Protein AF-A0A1F6S492-F1 (afdb_monomer)

Structure (mmCIF, N/CA/C/O backbone):
data_AF-A0A1F6S492-F1
#
_entry.id   AF-A0A1F6S492-F1
#
loop_
_atom_site.group_PDB
_atom_site.id
_atom_site.type_symbol
_atom_site.label_atom_id
_atom_site.label_alt_id
_atom_site.label_comp_id
_atom_site.label_asym_id
_atom_site.label_entity_id
_atom_site.label_seq_id
_atom_site.pdbx_PDB_ins_code
_atom_site.Cartn_x
_atom_site.Cartn_y
_atom_site.Cartn_z
_atom_site.occupancy
_atom_site.B_iso_or_equiv
_atom_site.auth_seq_id
_atom_site.auth_comp_id
_atom_site.auth_asym_id
_atom_site.auth_atom_id
_atom_site.pdbx_PDB_model_num
ATOM 1 N N . MET A 1 1 ? -4.926 18.922 20.152 1.00 41.09 1 MET A N 1
ATOM 2 C CA . MET A 1 1 ? -3.905 18.145 19.407 1.00 41.09 1 MET A CA 1
ATOM 3 C C . MET A 1 1 ? -4.517 16.815 18.963 1.00 41.09 1 MET A C 1
ATOM 5 O O . MET A 1 1 ? -4.158 15.772 19.488 1.00 41.09 1 MET A O 1
ATOM 9 N N . THR A 1 2 ? -5.485 16.844 18.043 1.00 43.97 2 THR A N 1
ATOM 10 C CA . THR A 1 2 ? -6.314 15.670 17.695 1.00 43.97 2 THR A CA 1
ATOM 11 C C . THR A 1 2 ? -6.786 15.758 16.240 1.00 43.97 2 THR A C 1
ATOM 13 O O . THR A 1 2 ? -7.934 16.084 15.972 1.00 43.97 2 THR A O 1
ATOM 16 N N . HIS A 1 3 ? -5.889 15.475 15.293 1.00 42.03 3 HIS A N 1
ATOM 17 C CA . HIS A 1 3 ? -6.223 15.323 13.871 1.00 42.03 3 HIS A CA 1
ATOM 18 C C . HIS A 1 3 ? -5.645 13.997 13.352 1.00 42.03 3 HIS A C 1
ATOM 20 O O . HIS A 1 3 ? -4.646 13.969 12.642 1.00 42.03 3 HIS A O 1
ATOM 26 N N . ASN A 1 4 ? -6.256 12.879 13.762 1.00 55.66 4 ASN A N 1
ATOM 27 C CA . ASN A 1 4 ? -5.854 11.515 13.372 1.00 55.66 4 ASN A CA 1
ATOM 28 C C . ASN A 1 4 ? -6.893 10.821 12.455 1.00 55.66 4 ASN A C 1
ATOM 30 O O . ASN A 1 4 ? -6.765 9.647 12.121 1.00 55.66 4 ASN A O 1
ATOM 34 N N . GLU A 1 5 ? -7.939 11.536 12.034 1.00 54.75 5 GLU A N 1
ATOM 35 C CA . GLU A 1 5 ? -9.187 10.943 11.523 1.00 54.75 5 GLU A CA 1
ATOM 36 C C . GLU A 1 5 ? -9.156 10.442 10.065 1.00 54.75 5 GLU A C 1
ATOM 38 O O . GLU A 1 5 ? -10.156 9.916 9.586 1.00 54.75 5 GLU A O 1
ATOM 43 N N . LYS A 1 6 ? -8.044 10.581 9.325 1.00 62.53 6 LYS A N 1
ATOM 44 C CA . LYS A 1 6 ? -7.975 10.215 7.886 1.00 62.53 6 LYS A CA 1
ATOM 45 C C . LYS A 1 6 ? -6.773 9.341 7.500 1.00 62.53 6 LYS A C 1
ATOM 47 O O . LYS A 1 6 ? -6.329 9.337 6.353 1.00 62.53 6 LYS A O 1
ATOM 52 N N . LYS A 1 7 ? -6.231 8.592 8.466 1.00 80.19 7 LYS A N 1
ATOM 53 C CA . LYS A 1 7 ? -5.010 7.784 8.295 1.00 80.19 7 LYS A CA 1
ATOM 54 C C . LYS A 1 7 ? -5.241 6.375 7.735 1.00 80.19 7 LYS A C 1
ATOM 56 O O . LYS A 1 7 ? -4.365 5.832 7.059 1.00 80.19 7 LYS A O 1
ATOM 61 N N . VAL A 1 8 ? -6.399 5.784 8.024 1.00 82.69 8 VAL A N 1
ATOM 62 C CA . VAL A 1 8 ? -6.813 4.463 7.530 1.00 82.69 8 VAL A CA 1
ATOM 63 C C . VAL A 1 8 ? -7.898 4.664 6.476 1.00 82.69 8 VAL A C 1
ATOM 65 O O . VA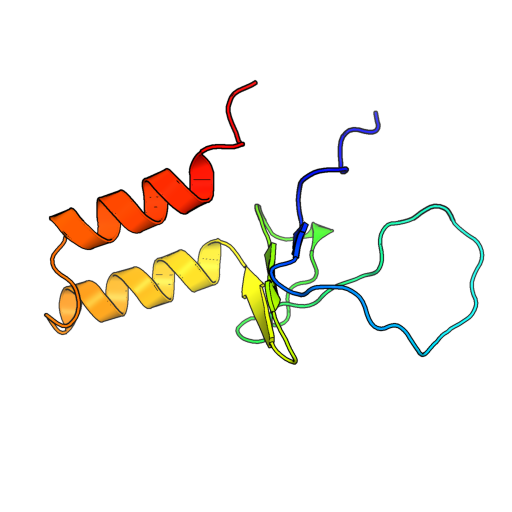L A 1 8 ? -8.873 5.366 6.726 1.00 82.69 8 VAL A O 1
ATOM 68 N N . VAL A 1 9 ? -7.731 4.059 5.301 1.00 86.31 9 VAL A N 1
ATOM 69 C CA . VAL A 1 9 ? -8.736 4.039 4.230 1.00 86.31 9 VAL A CA 1
ATOM 70 C C . VAL A 1 9 ? -9.275 2.619 4.112 1.00 86.31 9 VAL A C 1
ATOM 72 O O . VAL A 1 9 ? -8.525 1.715 3.745 1.00 86.31 9 VAL A O 1
ATOM 75 N N . SER A 1 10 ? -10.557 2.418 4.420 1.00 84.94 10 SER A N 1
ATOM 76 C CA . SER A 1 10 ? -11.236 1.141 4.171 1.00 84.94 10 SER A CA 1
ATOM 77 C C . SER A 1 10 ? -11.736 1.081 2.730 1.00 84.94 10 SER A C 1
ATOM 79 O O . SER A 1 10 ? -12.367 2.022 2.252 1.00 84.94 10 SER A O 1
ATOM 81 N N . LEU A 1 11 ? -11.480 -0.040 2.056 1.00 81.44 11 LEU A N 1
ATOM 82 C CA . LEU A 1 11 ? -12.049 -0.367 0.743 1.00 81.44 11 LEU A CA 1
ATOM 83 C C . LEU A 1 11 ? -13.309 -1.246 0.846 1.00 81.44 11 LEU A C 1
ATOM 85 O O . LEU A 1 11 ? -13.896 -1.600 -0.173 1.00 81.44 11 LEU A O 1
ATOM 89 N N . SER A 1 12 ? -13.714 -1.628 2.062 1.00 70.44 12 SER A N 1
ATOM 90 C CA . SER A 1 12 ? -14.781 -2.608 2.294 1.00 70.44 12 SER A CA 1
ATOM 91 C C . SER A 1 12 ? -16.069 -1.934 2.768 1.00 70.44 12 SER A C 1
ATOM 93 O O . SER A 1 12 ? -16.062 -1.217 3.770 1.00 70.44 12 SER A O 1
ATOM 95 N N . GLY A 1 13 ? -17.183 -2.217 2.085 1.00 56.41 13 GLY A N 1
ATOM 96 C CA . GLY A 1 13 ? -18.527 -1.943 2.600 1.00 56.41 13 GLY A CA 1
ATOM 97 C C . GLY A 1 13 ? -18.811 -2.764 3.864 1.00 56.41 13 GLY A C 1
ATOM 98 O O . GLY A 1 13 ? -18.314 -3.879 4.011 1.00 56.41 13 GLY A O 1
ATOM 99 N N . ALA A 1 14 ? -19.574 -2.193 4.796 1.00 53.72 14 ALA A N 1
ATOM 100 C CA . ALA A 1 14 ? -19.650 -2.670 6.176 1.00 53.72 14 ALA A CA 1
ATOM 101 C C . ALA A 1 14 ? -20.181 -4.109 6.351 1.00 53.72 14 ALA A C 1
ATOM 103 O O . ALA A 1 14 ? -21.270 -4.443 5.885 1.00 53.72 14 ALA A O 1
ATOM 104 N N . ARG A 1 15 ? -19.464 -4.904 7.158 1.00 47.47 15 ARG A N 1
ATOM 105 C CA . ARG A 1 15 ? -20.013 -5.940 8.053 1.00 47.47 15 ARG A CA 1
ATOM 106 C C . ARG A 1 15 ? -19.077 -6.116 9.257 1.00 47.47 15 ARG A C 1
ATOM 108 O O . ARG A 1 15 ? -17.871 -6.246 9.087 1.00 47.47 15 ARG A O 1
ATOM 115 N N . GLU A 1 16 ? -19.644 -6.055 10.459 1.00 60.38 16 GLU A N 1
ATOM 116 C CA . GLU A 1 16 ? -18.930 -5.977 11.746 1.00 60.38 16 GLU A CA 1
ATOM 117 C C . G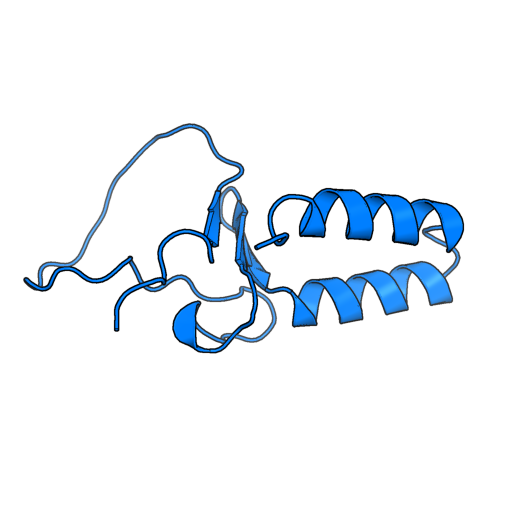LU A 1 16 ? -18.786 -7.339 12.463 1.00 60.38 16 GLU A C 1
ATOM 119 O O . GLU A 1 16 ? -19.387 -8.324 12.029 1.00 60.38 16 GLU A O 1
ATOM 124 N N . LYS A 1 17 ? -18.124 -7.302 13.645 1.00 49.25 17 LYS A N 1
ATOM 125 C CA . LYS A 1 17 ? -17.907 -8.342 14.693 1.00 49.25 17 LYS A CA 1
ATOM 126 C C . LYS A 1 17 ? -16.590 -9.125 14.540 1.00 49.25 17 LYS A C 1
ATOM 128 O O . LYS A 1 17 ? -16.245 -9.502 13.432 1.00 49.25 17 LYS A O 1
ATOM 133 N N . SER A 1 18 ? -15.808 -9.457 15.577 1.00 48.62 18 SER A N 1
ATOM 134 C CA . SER A 1 18 ? -15.801 -9.151 17.031 1.00 48.62 18 SER A CA 1
ATOM 135 C C . SER A 1 18 ? -14.439 -9.601 17.622 1.00 48.62 18 SER A C 1
ATOM 137 O O . SER A 1 18 ? -13.798 -10.446 17.006 1.00 48.62 18 SER A O 1
ATOM 139 N N . ALA A 1 19 ? -13.961 -9.208 18.812 1.00 46.22 19 ALA A N 1
ATOM 140 C CA . ALA A 1 19 ? -14.223 -8.063 19.706 1.00 46.22 19 ALA A CA 1
ATOM 141 C C . ALA A 1 19 ? -13.214 -8.106 20.890 1.00 46.22 19 ALA A C 1
ATOM 143 O O . ALA A 1 19 ? -12.833 -9.201 21.294 1.00 46.22 19 ALA A O 1
ATOM 144 N N . ASP A 1 20 ? -12.860 -6.962 21.492 1.00 40.81 20 ASP A N 1
ATOM 145 C CA . ASP A 1 20 ? -12.336 -6.877 22.873 1.00 40.81 20 ASP A CA 1
ATOM 146 C C . ASP A 1 20 ? -12.752 -5.542 23.527 1.00 40.81 20 ASP A C 1
ATOM 148 O O . ASP A 1 20 ? -13.064 -4.573 22.829 1.00 40.81 20 ASP A O 1
ATOM 152 N N . LYS A 1 21 ? -12.848 -5.510 24.860 1.00 50.25 21 LYS A N 1
ATOM 153 C CA . LYS A 1 21 ? -13.614 -4.517 25.622 1.00 50.25 21 LYS A CA 1
ATOM 154 C C . LYS A 1 21 ? -12.704 -3.658 26.507 1.00 50.25 21 LYS A C 1
ATOM 156 O O . LYS A 1 21 ? -12.429 -4.019 27.647 1.00 50.25 21 LYS A O 1
ATOM 161 N N . SER A 1 22 ? -12.307 -2.482 26.019 1.00 45.59 22 SER A N 1
ATOM 162 C CA . SER A 1 22 ? -11.643 -1.459 26.839 1.00 45.59 22 SER A CA 1
ATOM 163 C C . SER A 1 22 ? -12.068 -0.049 26.427 1.00 45.59 22 SER A C 1
ATOM 165 O O . SER A 1 22 ? -12.043 0.305 25.249 1.00 45.59 22 SER A O 1
ATOM 167 N N . GLU A 1 23 ? -12.501 0.752 27.400 1.00 57.06 23 GLU A N 1
ATOM 168 C CA . GLU A 1 23 ? -13.052 2.088 27.177 1.00 57.06 23 GLU A CA 1
ATOM 169 C C . GLU A 1 23 ? -11.946 3.138 27.016 1.00 57.06 23 GLU A C 1
ATOM 171 O O . GLU A 1 23 ? -11.407 3.669 27.988 1.00 57.06 23 GLU A O 1
ATOM 176 N N . LYS A 1 24 ? -11.651 3.498 25.764 1.00 46.91 24 LYS A N 1
ATOM 177 C CA . LYS A 1 24 ? -11.090 4.807 25.405 1.00 46.91 24 LYS A CA 1
ATOM 178 C C . LYS A 1 24 ? -11.414 5.143 23.955 1.00 46.91 24 LYS A C 1
ATOM 180 O O . LYS A 1 24 ? -11.530 4.258 23.114 1.00 46.91 24 LYS A O 1
ATOM 185 N N . SER A 1 25 ? -11.565 6.432 23.666 1.00 52.19 25 SER A N 1
ATOM 186 C CA . SER A 1 25 ? -11.943 6.968 22.353 1.00 52.19 25 SER A CA 1
ATOM 187 C C . SER A 1 25 ? -10.786 6.930 21.341 1.00 52.19 25 SER A C 1
ATOM 189 O O . SER A 1 25 ? -10.353 7.968 20.839 1.00 52.19 25 SER A O 1
ATOM 191 N N . GLU A 1 26 ? -10.249 5.741 21.071 1.00 64.06 26 GLU A N 1
ATOM 192 C CA . GLU A 1 26 ? -9.131 5.523 20.153 1.00 64.06 26 GLU A CA 1
ATOM 193 C C . GLU A 1 26 ? -9.575 4.693 18.943 1.00 64.06 26 GLU A C 1
ATOM 195 O O . GLU A 1 26 ? -10.301 3.707 19.059 1.00 64.06 26 GLU A O 1
ATOM 200 N N . THR A 1 27 ? -9.139 5.104 17.749 1.00 69.12 27 THR A N 1
ATOM 201 C CA . THR A 1 27 ? -9.374 4.353 16.506 1.00 69.12 27 THR A CA 1
ATOM 202 C C . THR A 1 27 ? -8.790 2.942 16.634 1.00 69.12 27 THR A C 1
ATOM 204 O O . THR A 1 27 ? -7.620 2.855 17.023 1.00 69.12 27 THR A O 1
ATOM 207 N N . PRO A 1 28 ? -9.512 1.867 16.252 1.00 82.94 28 PRO A N 1
ATOM 208 C CA . PRO A 1 28 ? -9.014 0.499 16.373 1.00 82.94 28 PRO A CA 1
ATOM 209 C C . PRO A 1 28 ? -7.605 0.325 15.796 1.00 82.94 28 PRO A C 1
ATOM 211 O O . PRO A 1 28 ? -7.291 0.851 14.722 1.00 82.94 28 PRO A O 1
ATOM 214 N N . LEU A 1 29 ? -6.753 -0.417 16.508 1.00 90.12 29 LEU A N 1
ATOM 215 C CA . LEU A 1 29 ? -5.403 -0.716 16.039 1.00 90.12 29 LEU A CA 1
ATOM 216 C C . LEU A 1 29 ? -5.463 -1.706 14.870 1.00 90.12 29 LEU A C 1
ATOM 218 O O . LEU A 1 29 ? -5.852 -2.861 15.025 1.00 90.12 29 LEU A O 1
ATOM 222 N N . VAL A 1 30 ? -5.043 -1.243 13.695 1.00 92.44 30 VAL A N 1
ATOM 223 C CA . VAL A 1 30 ? -4.946 -2.028 12.460 1.00 92.44 30 VAL A CA 1
ATOM 224 C C . VAL A 1 30 ? -3.474 -2.213 12.116 1.00 92.44 30 VAL A C 1
ATOM 226 O O . VAL A 1 30 ? -2.713 -1.245 12.076 1.00 92.44 30 VAL A O 1
ATOM 229 N N . TYR A 1 31 ? -3.070 -3.451 11.843 1.00 95.38 31 TYR A N 1
ATOM 230 C CA . TYR A 1 31 ? -1.681 -3.835 11.588 1.00 95.38 31 TYR A CA 1
ATOM 231 C C . TYR A 1 31 ? -1.459 -4.112 10.102 1.00 95.38 31 TYR A C 1
ATOM 233 O O . TYR A 1 31 ? -2.276 -4.777 9.463 1.00 95.38 31 TYR A O 1
ATOM 241 N N . CYS A 1 32 ? -0.344 -3.623 9.555 1.00 96.69 32 CYS A N 1
ATOM 242 C CA . CYS A 1 32 ? 0.080 -3.951 8.195 1.00 96.69 32 CYS A CA 1
ATOM 243 C C . CYS A 1 32 ? 0.453 -5.438 8.107 1.00 96.69 32 CYS A C 1
ATOM 245 O O . CYS A 1 32 ? 1.365 -5.880 8.806 1.00 96.69 32 CYS A O 1
ATOM 247 N N . SER A 1 33 ? -0.188 -6.179 7.204 1.00 97.56 33 SER A N 1
ATOM 248 C CA . SER A 1 33 ? 0.035 -7.613 6.975 1.00 97.56 33 SER A CA 1
ATOM 249 C C . SER A 1 33 ? 1.449 -7.949 6.476 1.00 97.56 33 SER A C 1
ATOM 251 O O . SER A 1 33 ? 1.845 -9.105 6.527 1.00 97.56 33 SER A O 1
ATOM 253 N N . PHE A 1 34 ? 2.209 -6.951 6.007 1.00 97.00 34 PHE A N 1
ATOM 254 C CA . PHE A 1 34 ? 3.542 -7.127 5.416 1.00 97.00 34 PHE A CA 1
ATOM 255 C C . PHE A 1 34 ? 4.689 -6.799 6.382 1.00 97.00 34 PHE A C 1
ATOM 257 O O . PHE A 1 34 ? 5.686 -7.508 6.406 1.00 97.00 34 PHE A O 1
ATOM 264 N N . CYS A 1 35 ? 4.573 -5.727 7.180 1.00 97.56 35 CYS A N 1
ATOM 265 C CA . CYS A 1 35 ? 5.643 -5.289 8.095 1.00 97.56 35 CYS A CA 1
ATOM 266 C C . CYS A 1 35 ? 5.253 -5.274 9.581 1.00 97.56 35 CYS A C 1
ATOM 268 O O . CYS A 1 35 ? 6.019 -4.774 10.402 1.00 97.56 35 CYS A O 1
ATOM 270 N N . GLY A 1 36 ? 4.048 -5.729 9.942 1.00 96.44 36 GLY A N 1
ATOM 271 C CA . GLY A 1 36 ? 3.583 -5.823 11.332 1.00 96.44 36 GLY A CA 1
ATOM 272 C C . GLY A 1 36 ? 3.398 -4.489 12.073 1.00 96.44 36 GLY A C 1
ATOM 273 O O . GLY A 1 36 ? 3.015 -4.488 13.240 1.00 96.44 36 GLY A O 1
ATOM 274 N N . ARG A 1 37 ? 3.648 -3.332 11.442 1.00 96.19 37 ARG A N 1
ATOM 275 C CA . ARG A 1 37 ? 3.481 -2.022 12.094 1.00 96.19 37 ARG A CA 1
ATOM 276 C C . ARG A 1 37 ? 1.996 -1.637 12.225 1.00 96.19 37 ARG A C 1
ATOM 278 O O . ARG A 1 37 ? 1.255 -1.778 11.248 1.00 96.19 37 ARG A O 1
ATOM 285 N N . PRO A 1 38 ? 1.565 -1.106 13.387 1.00 94.06 38 PRO A N 1
ATOM 286 C CA . PRO A 1 38 ? 0.203 -0.621 13.595 1.00 94.06 38 PRO A CA 1
ATOM 287 C C . PRO A 1 38 ? -0.020 0.752 12.939 1.00 94.06 38 PRO A C 1
ATOM 289 O O . PRO A 1 38 ? 0.929 1.513 12.721 1.00 94.06 38 PRO A O 1
ATOM 292 N N . ASN A 1 39 ? -1.279 1.114 12.687 1.00 91.25 39 ASN A N 1
ATOM 293 C CA . ASN A 1 39 ? -1.682 2.362 12.032 1.00 91.25 39 ASN A CA 1
ATOM 294 C C . ASN A 1 39 ? -1.108 3.665 12.643 1.00 91.25 39 ASN A C 1
ATOM 296 O O . ASN A 1 39 ? -0.813 4.568 11.854 1.00 91.25 39 ASN A O 1
ATOM 300 N N . PRO A 1 40 ? -0.830 3.815 13.959 1.00 91.31 40 PRO A N 1
ATOM 301 C CA . PRO A 1 40 ? -0.167 5.018 14.463 1.00 91.31 40 PRO A CA 1
ATOM 302 C C . PRO A 1 40 ? 1.280 5.160 13.961 1.00 91.31 40 PRO A C 1
ATOM 304 O O . PRO A 1 40 ? 1.720 6.284 13.744 1.00 91.31 40 PRO A O 1
ATOM 307 N N . LYS A 1 41 ? 1.992 4.051 13.695 1.00 93.06 41 LYS A N 1
ATOM 308 C CA . LYS A 1 41 ? 3.430 4.016 13.344 1.00 93.06 41 LYS A CA 1
ATOM 309 C C . LYS A 1 41 ? 3.751 4.081 11.838 1.00 93.06 41 LYS A C 1
ATOM 311 O O . LYS A 1 41 ? 4.906 3.911 11.463 1.00 93.06 41 LYS A O 1
ATOM 316 N N . VAL A 1 42 ? 2.761 4.288 10.971 1.00 92.94 42 VAL A N 1
ATOM 317 C CA . VAL A 1 42 ? 2.945 4.427 9.505 1.00 92.94 42 VAL A CA 1
ATOM 318 C C . VAL A 1 42 ? 2.504 5.823 9.038 1.00 92.94 42 VAL A C 1
ATOM 320 O O . VAL A 1 42 ? 2.084 6.614 9.878 1.00 92.94 42 VAL A O 1
ATOM 323 N N . LEU A 1 43 ? 2.567 6.168 7.744 1.00 90.88 43 LEU A N 1
ATOM 324 C CA . LEU A 1 43 ? 1.981 7.431 7.246 1.00 90.88 43 LEU A CA 1
ATOM 325 C C . LEU A 1 43 ? 0.504 7.259 6.867 1.00 90.88 43 LEU A C 1
ATOM 327 O O . LEU A 1 43 ? -0.332 8.055 7.280 1.00 90.88 43 LEU A O 1
ATOM 331 N N . LYS A 1 44 ? 0.179 6.190 6.133 1.00 90.81 44 LYS A N 1
ATOM 332 C CA . LYS A 1 44 ? -1.184 5.835 5.713 1.00 90.81 44 LYS A CA 1
ATOM 333 C C . LYS A 1 44 ? -1.354 4.314 5.692 1.00 90.81 44 LYS A C 1
ATOM 335 O O . LYS A 1 44 ? -0.380 3.595 5.462 1.00 90.81 44 LYS A O 1
ATOM 340 N N . MET A 1 45 ? -2.570 3.831 5.934 1.00 92.62 45 MET A N 1
ATOM 341 C CA . MET A 1 45 ? -2.947 2.413 5.879 1.00 92.62 45 MET A CA 1
ATOM 342 C C . MET A 1 45 ? -4.135 2.229 4.931 1.00 92.62 45 MET A C 1
ATOM 344 O O . MET A 1 45 ? -5.086 3.008 4.984 1.00 92.62 45 MET A O 1
ATOM 348 N N . VAL A 1 46 ? -4.103 1.190 4.102 1.00 92.19 46 VAL A N 1
ATOM 349 C CA . VAL A 1 46 ? -5.266 0.688 3.361 1.00 92.19 46 VAL A CA 1
ATOM 350 C C . VAL A 1 46 ? -5.747 -0.584 4.043 1.00 92.19 46 VAL A C 1
ATOM 352 O O . VAL A 1 46 ? -4.943 -1.477 4.306 1.00 92.19 46 VAL A O 1
ATOM 355 N N . GLN A 1 47 ? -7.044 -0.657 4.325 1.00 92.75 47 GLN A N 1
ATOM 356 C CA . GLN A 1 47 ? -7.713 -1.809 4.919 1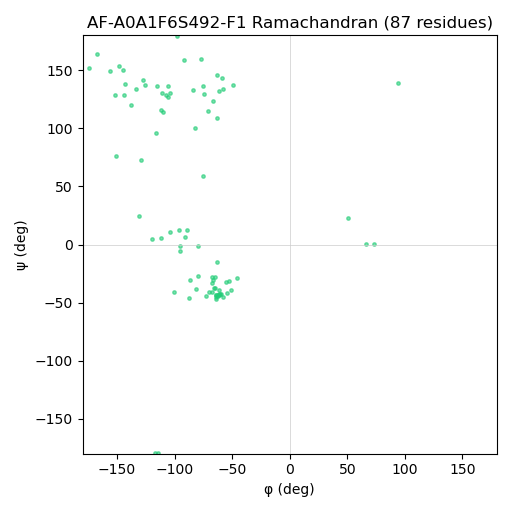.00 92.75 47 GLN A CA 1
ATOM 357 C C . GLN A 1 47 ? -8.651 -2.442 3.885 1.00 92.75 47 GLN A C 1
ATOM 359 O O . GLN A 1 47 ? -9.608 -1.816 3.423 1.00 92.75 47 GLN A O 1
ATOM 364 N N . GLY A 1 48 ? -8.354 -3.683 3.509 1.00 90.00 48 GLY A N 1
ATOM 365 C CA . GLY A 1 48 ? -9.173 -4.514 2.631 1.00 90.00 48 GLY A CA 1
ATOM 366 C C . GLY A 1 48 ? -9.738 -5.738 3.362 1.00 90.00 48 GLY A C 1
ATOM 367 O O . GLY A 1 48 ? -9.477 -5.929 4.554 1.00 90.00 48 GLY A O 1
ATOM 368 N N . PRO A 1 49 ? -10.499 -6.598 2.666 1.00 91.81 49 PRO A N 1
ATOM 369 C CA . PRO A 1 49 ? -11.013 -7.839 3.238 1.00 91.81 49 PRO A CA 1
ATOM 370 C C . PRO A 1 49 ? -9.861 -8.779 3.632 1.00 91.81 49 PRO A C 1
ATOM 372 O O . PRO A 1 49 ? -9.175 -9.325 2.774 1.00 91.81 49 PRO A O 1
ATOM 375 N N . GLY A 1 50 ? -9.623 -8.947 4.936 1.00 88.88 50 GLY A N 1
ATOM 376 C CA . GLY A 1 50 ? -8.608 -9.863 5.478 1.00 88.88 50 GLY A CA 1
ATOM 377 C C . GLY A 1 50 ? -7.140 -9.431 5.319 1.00 88.88 50 GLY A C 1
ATOM 378 O O . GLY A 1 50 ? -6.256 -10.147 5.781 1.00 88.88 50 GLY A O 1
ATOM 379 N N . VAL A 1 51 ? -6.855 -8.274 4.713 1.00 94.50 51 VAL A N 1
ATOM 380 C CA . VAL A 1 51 ? -5.485 -7.789 4.469 1.00 94.50 51 VAL A CA 1
ATOM 381 C C . VAL A 1 51 ? -5.394 -6.274 4.636 1.00 94.50 51 VAL A C 1
ATOM 383 O O . VAL A 1 51 ? -6.260 -5.534 4.171 1.00 94.50 51 VAL A O 1
ATOM 386 N N . ASN A 1 52 ? -4.320 -5.798 5.271 1.00 95.12 52 ASN A N 1
ATOM 387 C CA . ASN A 1 52 ? -4.026 -4.368 5.379 1.00 95.12 52 ASN A CA 1
ATOM 388 C C . ASN A 1 52 ? -2.601 -4.086 4.900 1.00 95.12 52 ASN A C 1
ATOM 390 O O . ASN A 1 52 ? -1.678 -4.843 5.202 1.00 95.12 52 ASN A O 1
ATOM 394 N N . ILE A 1 53 ? -2.395 -2.967 4.211 1.00 95.62 53 ILE A N 1
ATOM 395 C CA . ILE A 1 53 ? -1.076 -2.563 3.715 1.00 95.62 53 ILE A CA 1
ATOM 396 C C . ILE A 1 53 ? -0.801 -1.092 4.031 1.00 95.62 53 ILE A C 1
ATOM 398 O O . ILE A 1 53 ? -1.656 -0.224 3.849 1.00 95.62 53 ILE A O 1
ATOM 402 N N . CYS A 1 54 ? 0.398 -0.802 4.535 1.00 95.75 54 CYS A N 1
ATOM 403 C CA . CYS A 1 54 ? 0.822 0.564 4.821 1.00 95.75 54 CYS A CA 1
ATOM 404 C C . CYS A 1 54 ? 1.551 1.204 3.635 1.00 95.75 54 CYS A C 1
ATO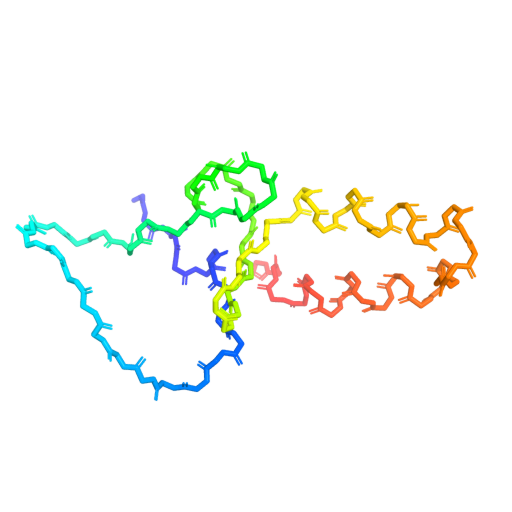M 406 O O . CYS A 1 54 ? 2.113 0.514 2.787 1.00 95.75 54 CYS A O 1
ATOM 408 N N . SER A 1 55 ? 1.590 2.536 3.616 1.00 94.31 55 SER A N 1
ATOM 409 C CA . SER A 1 55 ? 2.214 3.343 2.559 1.00 94.31 55 SER A CA 1
ATOM 410 C C . SER A 1 55 ? 3.648 2.937 2.207 1.00 94.31 55 SER A C 1
ATOM 412 O O . SER A 1 55 ? 4.000 2.923 1.035 1.00 94.31 55 SER A O 1
ATOM 414 N N . GLU A 1 56 ? 4.470 2.576 3.195 1.00 95.81 56 GLU A N 1
ATOM 415 C CA . GLU A 1 56 ? 5.860 2.166 2.955 1.00 95.81 56 GLU A CA 1
ATOM 416 C C . GLU A 1 56 ? 5.937 0.803 2.248 1.00 95.81 56 GLU A C 1
ATOM 418 O O . GLU A 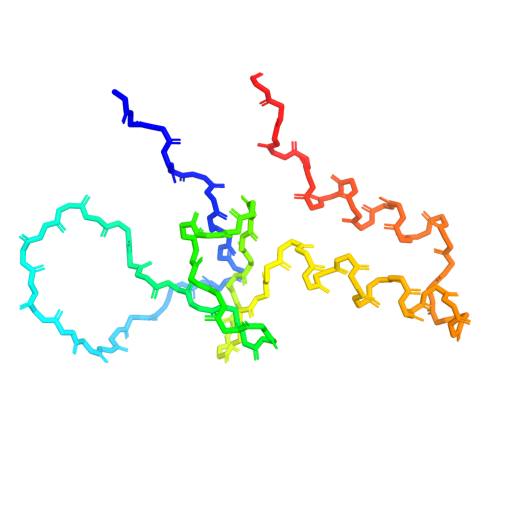1 56 ? 6.688 0.640 1.291 1.00 95.81 56 GLU A O 1
ATOM 423 N N . CYS A 1 57 ? 5.088 -0.153 2.640 1.00 96.56 57 CYS A N 1
ATOM 424 C CA . 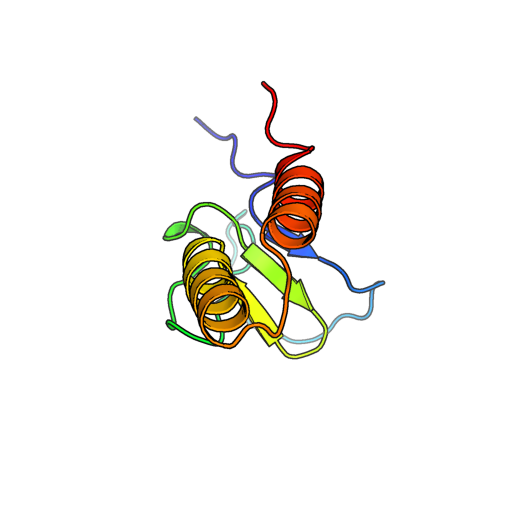CYS A 1 57 ? 4.976 -1.432 1.940 1.00 96.56 57 CYS A CA 1
ATOM 425 C C . CYS A 1 57 ? 4.423 -1.254 0.518 1.00 96.56 57 CYS A C 1
ATOM 427 O O . CYS A 1 57 ? 4.925 -1.905 -0.390 1.00 96.56 57 CYS A O 1
ATOM 429 N N . ILE A 1 58 ? 3.471 -0.335 0.294 1.00 93.50 58 ILE A N 1
ATOM 430 C CA . ILE A 1 58 ? 3.003 0.013 -1.062 1.00 93.50 58 ILE A CA 1
ATOM 431 C C . ILE A 1 58 ? 4.173 0.511 -1.923 1.00 93.50 58 ILE A C 1
ATOM 433 O O . ILE A 1 58 ? 4.317 0.056 -3.053 1.00 93.50 58 ILE 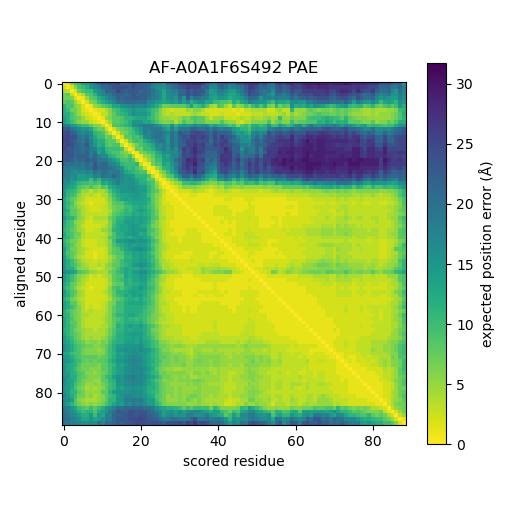A O 1
ATOM 437 N N . MET A 1 59 ? 5.030 1.397 -1.399 1.00 94.31 59 MET A N 1
ATOM 438 C CA . MET A 1 59 ? 6.197 1.902 -2.137 1.00 94.31 59 MET A CA 1
ATOM 439 C C . MET A 1 59 ? 7.188 0.788 -2.497 1.00 94.31 59 MET A C 1
ATOM 441 O O . MET A 1 59 ? 7.641 0.736 -3.637 1.00 94.31 59 MET A O 1
ATOM 445 N N . ILE A 1 60 ? 7.483 -0.126 -1.567 1.00 95.69 60 ILE A N 1
ATOM 446 C CA . ILE A 1 60 ? 8.376 -1.271 -1.816 1.00 95.69 60 ILE A CA 1
ATOM 447 C C . ILE A 1 60 ? 7.773 -2.214 -2.871 1.00 95.69 60 ILE A C 1
ATOM 449 O O . ILE A 1 60 ? 8.455 -2.584 -3.826 1.00 95.69 60 ILE A O 1
ATOM 453 N N . CYS A 1 61 ? 6.487 -2.560 -2.748 1.00 94.38 61 CYS A N 1
ATOM 454 C CA . CYS A 1 61 ? 5.789 -3.394 -3.728 1.00 94.38 61 CYS A CA 1
ATOM 455 C C . CYS A 1 61 ? 5.768 -2.746 -5.120 1.00 94.38 61 CYS A C 1
ATOM 457 O O . CYS A 1 61 ? 6.018 -3.423 -6.112 1.00 94.38 61 CYS A O 1
ATOM 459 N N . LEU A 1 62 ? 5.506 -1.439 -5.202 1.00 93.81 62 LEU A N 1
ATOM 460 C CA . LEU A 1 62 ? 5.478 -0.714 -6.469 1.00 93.81 62 LEU A CA 1
ATOM 461 C C . LEU A 1 62 ? 6.872 -0.630 -7.103 1.00 93.81 62 LEU A C 1
ATOM 463 O O . LEU A 1 62 ? 7.003 -0.853 -8.302 1.00 93.81 62 LEU A O 1
ATOM 467 N N . GLN A 1 63 ? 7.916 -0.387 -6.304 1.00 94.75 63 GLN A N 1
ATOM 468 C CA . GLN A 1 63 ? 9.299 -0.390 -6.779 1.00 94.75 63 GLN A CA 1
ATOM 469 C C . GLN A 1 63 ? 9.689 -1.748 -7.378 1.00 94.75 63 GLN A C 1
ATOM 471 O O . GLN A 1 63 ? 10.314 -1.780 -8.437 1.00 94.75 63 GLN A O 1
ATOM 476 N N . TYR A 1 64 ? 9.295 -2.854 -6.741 1.00 96.12 64 TYR A N 1
ATOM 477 C CA . TYR A 1 64 ? 9.518 -4.202 -7.270 1.00 96.12 64 TYR A CA 1
ATOM 478 C C . TYR A 1 64 ? 8.766 -4.434 -8.593 1.00 96.12 64 TYR A C 1
ATOM 480 O O . TYR A 1 64 ? 9.357 -4.890 -9.566 1.00 96.12 64 TYR A O 1
ATOM 488 N N . LEU A 1 65 ? 7.491 -4.037 -8.673 1.00 95.38 65 LEU A N 1
ATOM 489 C CA . LEU A 1 65 ? 6.674 -4.186 -9.887 1.00 95.38 65 LEU A CA 1
ATOM 490 C C . LEU A 1 65 ? 7.171 -3.343 -11.075 1.00 95.38 65 LEU A C 1
ATOM 492 O O . LEU A 1 65 ? 6.961 -3.743 -12.218 1.00 95.38 65 LEU A O 1
ATOM 496 N N . ILE A 1 66 ? 7.832 -2.209 -10.816 1.00 95.38 66 ILE A N 1
ATOM 497 C CA . ILE A 1 66 ? 8.515 -1.410 -11.846 1.00 95.38 66 ILE A CA 1
ATOM 498 C C . ILE A 1 66 ? 9.802 -2.106 -12.314 1.00 95.38 66 ILE A C 1
ATOM 500 O O . ILE A 1 66 ? 10.051 -2.157 -13.510 1.00 95.38 66 ILE A O 1
ATOM 504 N N . LEU A 1 67 ? 10.615 -2.647 -11.396 1.00 95.94 67 LEU A N 1
ATOM 505 C CA . LEU A 1 67 ? 11.889 -3.308 -11.737 1.00 95.94 67 LEU A CA 1
ATOM 506 C C . LEU A 1 67 ? 11.705 -4.620 -12.515 1.00 95.94 67 LEU A C 1
ATOM 508 O O . LEU A 1 67 ? 12.573 -4.993 -13.293 1.00 95.94 67 LEU A O 1
ATOM 512 N N . GLU A 1 68 ? 10.581 -5.303 -12.310 1.00 97.31 68 GLU A N 1
ATOM 513 C CA . GLU A 1 68 ? 10.196 -6.536 -13.013 1.00 97.31 68 GLU A CA 1
ATOM 514 C C . GLU A 1 68 ? 9.401 -6.272 -14.313 1.00 97.31 68 GLU A C 1
ATOM 516 O O . GLU A 1 68 ? 8.742 -7.182 -14.824 1.00 97.31 68 GLU A O 1
ATOM 521 N N . ASP A 1 69 ? 9.366 -5.021 -14.799 1.00 94.31 69 ASP A N 1
ATOM 522 C CA . ASP A 1 69 ? 8.586 -4.556 -15.962 1.00 94.31 69 ASP A CA 1
ATOM 523 C C . ASP A 1 69 ? 7.086 -4.951 -15.931 1.00 94.31 69 ASP A C 1
ATOM 525 O O . ASP A 1 69 ? 6.396 -4.996 -16.952 1.00 94.31 69 ASP A O 1
ATOM 529 N N . ARG A 1 70 ? 6.531 -5.218 -14.737 1.00 95.88 70 ARG A N 1
ATOM 530 C CA . ARG A 1 70 ? 5.117 -5.598 -14.550 1.00 95.88 70 ARG A CA 1
ATOM 531 C C . ARG A 1 70 ? 4.179 -4.399 -14.594 1.00 95.88 70 ARG A C 1
ATOM 533 O O . ARG A 1 70 ? 3.004 -4.567 -14.916 1.00 95.88 70 ARG A O 1
ATOM 540 N N . ILE A 1 71 ? 4.674 -3.212 -14.241 1.00 93.88 71 ILE A N 1
ATOM 541 C CA . ILE A 1 71 ? 3.932 -1.948 -14.272 1.00 93.88 71 ILE A CA 1
ATOM 542 C C . ILE A 1 71 ? 4.845 -0.847 -14.838 1.00 93.88 71 ILE A C 1
ATOM 544 O O . ILE A 1 71 ? 5.859 -0.533 -14.213 1.00 93.88 71 ILE A O 1
ATOM 548 N N . PRO A 1 72 ? 4.485 -0.199 -15.965 1.00 94.12 72 PRO A N 1
ATOM 549 C CA . PRO A 1 72 ? 5.210 0.965 -16.469 1.00 94.12 72 PRO A CA 1
ATOM 550 C C . PRO A 1 72 ? 5.234 2.111 -15.450 1.00 94.12 72 PRO A C 1
ATOM 552 O O . PRO A 1 72 ? 4.230 2.389 -14.790 1.00 94.12 72 PRO A O 1
ATOM 555 N N . SER A 1 73 ? 6.344 2.847 -15.374 1.00 90.50 73 SER A N 1
ATOM 556 C CA . SER A 1 73 ? 6.515 3.975 -14.440 1.00 90.50 73 SER A CA 1
ATOM 557 C C . SER A 1 73 ? 5.425 5.055 -14.561 1.00 90.50 73 SER A C 1
ATOM 559 O O . SER A 1 73 ? 5.016 5.643 -13.560 1.00 90.50 73 SER A O 1
ATOM 561 N N . SER A 1 74 ? 4.892 5.272 -15.766 1.00 90.56 74 SER A N 1
ATOM 562 C CA . SER A 1 74 ? 3.772 6.184 -16.031 1.00 90.56 74 SER A CA 1
ATOM 563 C C . SER A 1 74 ? 2.441 5.721 -15.424 1.00 90.56 74 SER A C 1
ATOM 565 O O . SER A 1 74 ? 1.642 6.556 -15.001 1.00 90.56 74 SER A O 1
ATOM 567 N N . GLU A 1 75 ? 2.202 4.411 -15.339 1.00 92.38 75 GLU A N 1
ATOM 568 C CA . GLU A 1 75 ? 1.012 3.843 -14.697 1.00 92.38 75 GLU A CA 1
ATOM 569 C C . GLU A 1 75 ? 1.188 3.790 -13.173 1.00 92.38 75 GLU A C 1
ATOM 571 O O . GLU A 1 75 ? 0.281 4.153 -12.424 1.00 92.38 75 GLU A O 1
ATOM 576 N N . ALA A 1 76 ? 2.397 3.466 -12.706 1.00 89.25 76 ALA A N 1
ATOM 577 C CA . ALA A 1 76 ? 2.761 3.540 -11.294 1.00 89.25 76 ALA A CA 1
ATOM 578 C C . ALA A 1 76 ? 2.506 4.939 -10.694 1.00 89.25 76 ALA A C 1
ATOM 580 O O . ALA A 1 76 ? 1.952 5.048 -9.597 1.00 89.25 76 ALA A O 1
ATOM 581 N N . GLN A 1 77 ? 2.831 6.010 -11.431 1.00 87.44 77 GLN A N 1
ATOM 582 C CA . GLN A 1 77 ? 2.555 7.384 -10.999 1.00 87.44 77 GLN A CA 1
ATOM 583 C C . GLN A 1 77 ? 1.051 7.648 -10.813 1.00 87.44 77 GLN A C 1
ATOM 585 O O . GLN A 1 77 ? 0.652 8.204 -9.792 1.00 87.44 77 GLN A O 1
ATOM 590 N N . ARG A 1 78 ? 0.197 7.187 -11.738 1.00 88.44 78 ARG A N 1
ATOM 591 C CA . ARG A 1 78 ? -1.268 7.354 -11.643 1.00 88.44 78 ARG A CA 1
ATOM 592 C C . ARG A 1 78 ? -1.849 6.676 -10.403 1.00 88.44 78 ARG A C 1
ATOM 594 O O . ARG A 1 78 ? -2.731 7.236 -9.750 1.00 88.44 78 ARG A O 1
ATOM 601 N N . VAL A 1 79 ? -1.339 5.492 -10.057 1.00 85.19 79 VAL A N 1
ATOM 602 C CA . VAL A 1 79 ? -1.734 4.761 -8.841 1.00 85.19 79 VAL A CA 1
ATOM 603 C C . VAL A 1 79 ? -1.341 5.543 -7.582 1.00 85.19 79 VAL A C 1
ATOM 605 O O 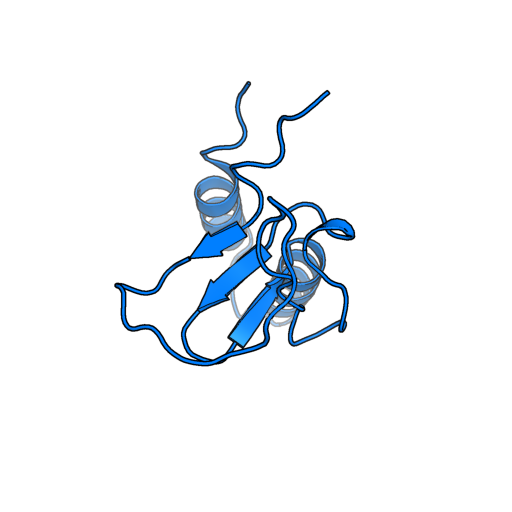. VAL A 1 79 ? -2.153 5.669 -6.662 1.00 85.19 79 VAL A O 1
ATOM 608 N N . LEU A 1 80 ? -0.133 6.119 -7.543 1.00 86.12 80 LEU A N 1
ATOM 609 C CA . LEU A 1 80 ? 0.317 6.967 -6.433 1.00 86.12 80 LEU A CA 1
ATOM 610 C C . LEU A 1 80 ? -0.519 8.249 -6.307 1.00 86.12 80 LEU A C 1
ATOM 612 O O . LEU A 1 80 ? -0.939 8.594 -5.201 1.00 86.12 80 LEU A O 1
ATOM 616 N N . ASP A 1 81 ? -0.821 8.919 -7.419 1.00 87.75 81 ASP A N 1
ATOM 617 C CA . ASP A 1 81 ? -1.640 10.135 -7.438 1.00 87.75 81 ASP A CA 1
ATOM 618 C C . ASP A 1 81 ? -3.059 9.858 -6.917 1.00 87.75 81 ASP A C 1
ATOM 620 O O . ASP A 1 81 ? -3.584 10.598 -6.078 1.00 87.75 81 ASP A O 1
ATOM 624 N N . ALA A 1 82 ? -3.671 8.751 -7.354 1.00 84.44 82 ALA A N 1
ATOM 625 C CA . ALA A 1 82 ? -4.967 8.298 -6.856 1.00 84.44 82 ALA A CA 1
ATOM 626 C C . ALA A 1 82 ? -4.923 7.980 -5.351 1.00 84.44 82 ALA A C 1
ATOM 628 O O . ALA A 1 82 ? -5.822 8.380 -4.606 1.00 84.44 82 ALA A O 1
ATOM 629 N N . PHE A 1 83 ? -3.857 7.321 -4.884 1.00 83.69 83 PHE A N 1
ATOM 630 C CA . PHE A 1 83 ? -3.663 6.997 -3.471 1.00 83.69 83 PHE A CA 1
ATOM 631 C C . PHE A 1 83 ? -3.489 8.246 -2.591 1.00 83.69 83 PHE A C 1
ATOM 633 O O . PHE A 1 83 ? -4.014 8.282 -1.472 1.00 83.69 83 PHE A O 1
ATOM 640 N N . TRP A 1 84 ? -2.811 9.291 -3.073 1.00 85.44 84 TRP A N 1
ATOM 641 C CA . TRP A 1 84 ? -2.520 10.508 -2.301 1.00 85.44 84 TRP A CA 1
ATOM 642 C C . TRP A 1 84 ? -3.505 11.670 -2.499 1.00 85.44 84 TRP A C 1
ATOM 644 O O . TRP A 1 84 ? -3.445 12.641 -1.744 1.00 85.44 84 TRP A O 1
ATOM 654 N N . LYS A 1 85 ? -4.476 11.550 -3.415 1.00 79.06 85 LYS A N 1
ATOM 655 C CA . LYS A 1 85 ? -5.473 12.582 -3.779 1.00 79.06 85 LYS A CA 1
ATOM 656 C C . LYS A 1 85 ? -6.155 13.314 -2.605 1.00 79.06 85 LYS A C 1
ATOM 658 O O . LYS A 1 85 ? -6.554 14.463 -2.761 1.00 79.06 85 LYS A O 1
ATOM 663 N N . GLY A 1 86 ? -6.291 12.666 -1.444 1.00 63.38 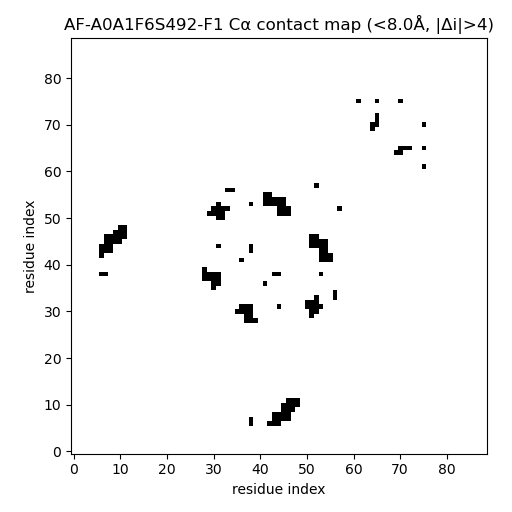86 GLY A N 1
ATOM 664 C CA . GLY A 1 86 ? -6.917 13.219 -0.233 1.00 63.38 86 GLY A CA 1
ATOM 665 C C . GLY A 1 86 ? -5.974 13.827 0.820 1.00 63.38 86 GLY A C 1
ATOM 666 O O . GLY A 1 86 ? -6.424 14.024 1.942 1.00 63.38 86 GLY A O 1
ATOM 667 N N . PHE A 1 87 ? -4.690 14.059 0.513 1.00 60.44 87 PHE A N 1
ATOM 668 C CA . PHE A 1 87 ? -3.684 14.565 1.471 1.00 60.44 87 PHE A CA 1
ATOM 669 C C . PHE A 1 87 ? -3.335 16.059 1.292 1.00 60.44 87 PHE A C 1
ATOM 671 O O . PHE A 1 87 ? -2.365 16.541 1.870 1.00 60.44 87 PHE A O 1
ATOM 678 N N . LYS A 1 88 ? -4.095 16.804 0.477 1.00 53.19 88 LYS A N 1
ATOM 679 C CA . LYS A 1 88 ? -3.977 18.270 0.419 1.00 53.19 88 LYS A CA 1
ATOM 680 C C . LYS A 1 88 ? -4.620 18.875 1.674 1.00 53.19 88 LYS A C 1
ATOM 682 O O . LYS A 1 88 ? -5.742 18.489 1.998 1.00 53.19 88 LYS A O 1
ATOM 687 N N . ASN A 1 89 ? -3.876 19.764 2.344 1.00 45.47 89 ASN A N 1
ATOM 688 C CA . ASN A 1 89 ? -4.316 20.551 3.507 1.00 45.47 89 ASN A CA 1
ATOM 689 C C . ASN A 1 89 ? -5.609 21.326 3.221 1.00 45.47 89 ASN A C 1
ATOM 691 O O . ASN A 1 89 ? -5.701 21.879 2.101 1.00 45.47 89 ASN A O 1
#

Mean predicted aligned error: 9.14 Å

Sequence (89 aa):
MTHNEKKVVSLSGAREKSADKSEKSETPLVYCSFCGRPNPKVLKMVQGPGVNICSECIMICLQYLILEDRIPSSEAQRVLDAFWKGFKN

Secondary structure (DSSP, 8-state):
----TTSEEE-S------------------B-TTT--BGGGSS-EEEETTEEEEHHHHHHHHHHHHHTTSS-HHHHHHHHHHHHTT---

pLDDT: mean 80.38, std 18.51, range [40.81, 97.56]

Nearest PDB structures (foldseek):
  2ds8-assembly1_B  TM=9.763E-01  e=1.376E-02  Escherichia coli
  2ds8-assembly1_A  TM=8.057E-01  e=8.548E-03  Escherichia coli

Solvent-accessible surface area (backbone atoms only — not comparable to full-atom values): 5874 Å² total; per-residue (Å²): 144,86,88,74,90,79,39,67,46,72,78,62,82,92,81,86,87,85,86,84,92,72,97,66,102,64,83,80,89,47,52,19,74,83,78,68,50,39,56,88,81,52,84,35,32,41,38,48,91,95,46,27,48,30,52,69,57,51,51,54,53,49,53,50,34,42,76,69,70,73,38,57,70,76,58,51,49,53,55,50,50,64,73,49,67,84,72,75,130

Foldseek 3Di:
DDDLPAAEAEPDDDDDDDDDDDDDPDDDWDAAPPPRDTSVPARHKYDYDVHIHGPVRLVVVLVVCCVVVVDPPVRSVVVVCVVCVPVDD

Radius of gyration: 15.15 Å; Cα contacts (8 Å, |Δi|>4): 80; chains: 1; bounding box: 32×30×44 Å